Protein AF-A0A1F5UMR1-F1 (afdb_monomer)

Structure (mmCIF, N/CA/C/O backbone):
data_AF-A0A1F5UMR1-F1
#
_entry.id   AF-A0A1F5UMR1-F1
#
loop_
_atom_site.group_PDB
_atom_site.id
_atom_site.type_symbol
_atom_site.label_atom_id
_atom_site.label_alt_id
_atom_site.label_comp_id
_atom_site.label_asym_id
_atom_site.label_entity_id
_atom_site.label_seq_id
_atom_site.pdbx_PDB_ins_code
_atom_site.Cartn_x
_atom_site.Cartn_y
_atom_site.Cartn_z
_atom_site.occupancy
_atom_site.B_iso_or_equiv
_atom_site.auth_seq_id
_atom_site.auth_comp_id
_atom_site.auth_asym_id
_atom_site.auth_atom_id
_atom_site.pdbx_PDB_model_num
ATOM 1 N N . MET A 1 1 ? -3.290 -0.144 52.465 1.00 46.59 1 MET A N 1
ATOM 2 C CA . MET A 1 1 ? -2.715 -0.611 51.183 1.00 46.59 1 MET A CA 1
ATOM 3 C C . MET A 1 1 ? -3.340 0.193 50.054 1.00 46.59 1 MET A C 1
ATOM 5 O O . MET A 1 1 ? -4.502 -0.013 49.732 1.00 46.59 1 MET A O 1
ATOM 9 N N . THR A 1 2 ? -2.618 1.179 49.528 1.00 47.06 2 THR A N 1
ATOM 10 C CA . THR A 1 2 ? -3.169 2.208 48.633 1.00 47.06 2 THR A CA 1
ATOM 11 C C . THR A 1 2 ? -2.921 1.808 47.178 1.00 47.06 2 THR A C 1
ATOM 13 O O . THR A 1 2 ? -1.783 1.846 46.716 1.00 47.06 2 THR A O 1
ATOM 16 N N . LYS A 1 3 ? -3.965 1.401 46.443 1.00 60.72 3 LYS A N 1
ATO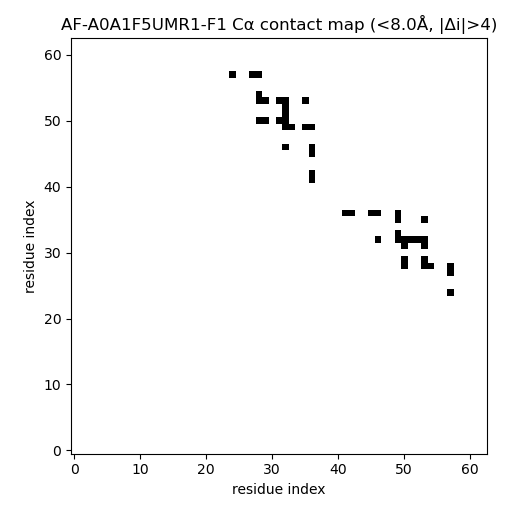M 17 C CA . LYS A 1 3 ? -3.862 1.145 44.997 1.00 60.72 3 LYS A CA 1
ATOM 18 C C . LYS A 1 3 ? -3.826 2.485 44.255 1.00 60.72 3 LYS A C 1
ATOM 20 O O . LYS A 1 3 ? -4.856 3.130 44.089 1.00 60.72 3 LYS A O 1
ATOM 25 N N . LYS A 1 4 ? -2.634 2.907 43.820 1.00 59.03 4 LYS A N 1
ATOM 26 C CA . LYS A 1 4 ? -2.465 3.981 42.830 1.00 59.03 4 LYS A CA 1
ATOM 27 C C . LYS A 1 4 ? -2.940 3.457 41.475 1.00 59.03 4 LYS A C 1
ATOM 29 O O . LYS A 1 4 ? -2.297 2.589 40.895 1.00 59.03 4 LYS A O 1
ATOM 34 N N . ILE A 1 5 ? -4.065 3.968 40.989 1.00 63.69 5 ILE A N 1
ATOM 35 C CA . ILE A 1 5 ? -4.572 3.675 39.647 1.00 63.69 5 ILE A CA 1
ATOM 36 C C . ILE A 1 5 ? -4.090 4.810 38.741 1.00 63.69 5 ILE A C 1
ATOM 38 O O . ILE A 1 5 ? -4.631 5.912 38.777 1.00 63.69 5 ILE A O 1
ATOM 42 N N . PHE A 1 6 ? -3.036 4.563 37.965 1.00 57.56 6 PHE A N 1
ATOM 43 C CA . PHE A 1 6 ? -2.610 5.470 36.902 1.00 57.56 6 PHE A CA 1
ATOM 44 C C . PHE A 1 6 ? -3.586 5.340 35.731 1.00 57.56 6 PHE A C 1
ATOM 46 O O . PHE A 1 6 ? -3.625 4.314 35.056 1.00 57.56 6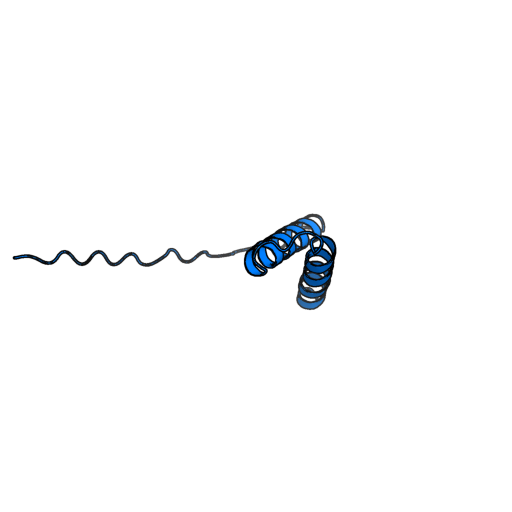 PHE A O 1
ATOM 53 N N . LYS A 1 7 ? -4.388 6.380 35.491 1.00 51.34 7 LYS A N 1
ATOM 54 C CA . LYS A 1 7 ? -5.208 6.500 34.285 1.00 51.34 7 LYS A CA 1
ATOM 55 C C . LYS A 1 7 ? -4.402 7.239 33.221 1.00 51.34 7 LYS A C 1
ATOM 57 O O . LYS A 1 7 ? -4.383 8.464 33.190 1.00 51.34 7 LYS A O 1
ATOM 62 N N . ALA A 1 8 ? -3.720 6.482 32.365 1.00 53.22 8 ALA A N 1
ATOM 63 C CA . ALA A 1 8 ? -3.149 7.001 31.130 1.00 53.22 8 ALA A CA 1
ATOM 64 C C . ALA A 1 8 ? -4.299 7.257 30.143 1.00 53.22 8 ALA A C 1
ATOM 66 O O . ALA A 1 8 ? -4.770 6.347 29.464 1.00 53.22 8 ALA A O 1
ATOM 67 N N . ALA A 1 9 ? -4.809 8.488 30.112 1.00 49.75 9 ALA A N 1
ATOM 68 C CA . ALA A 1 9 ? -5.654 8.930 29.014 1.00 49.75 9 ALA A CA 1
ATOM 69 C C . ALA A 1 9 ? -4.732 9.201 27.823 1.00 49.75 9 ALA A C 1
ATOM 71 O O . ALA A 1 9 ? -3.988 10.181 27.811 1.00 49.75 9 ALA A O 1
ATOM 72 N N . ALA A 1 10 ? -4.743 8.265 26.874 1.00 53.75 10 ALA A N 1
ATOM 73 C CA . ALA A 1 10 ? -4.065 8.374 25.596 1.00 53.75 10 ALA A CA 1
ATOM 74 C C . ALA A 1 10 ? -4.360 9.743 24.970 1.00 53.75 10 ALA A C 1
ATOM 76 O O . ALA A 1 10 ? -5.516 10.174 24.900 1.00 53.75 10 ALA A O 1
ATOM 77 N N . GLY A 1 11 ? -3.292 10.436 24.574 1.00 42.69 11 GLY A N 1
ATOM 78 C CA . GLY A 1 11 ? -3.368 11.740 23.940 1.00 42.69 11 GLY A CA 1
ATOM 79 C C . GLY A 1 11 ? -4.326 11.708 22.756 1.00 42.69 11 GLY A C 1
ATOM 80 O O . GLY A 1 11 ? -4.253 10.832 21.895 1.00 42.69 11 GLY A O 1
ATOM 81 N N . LYS A 1 12 ? -5.230 12.687 22.712 1.00 49.31 12 LYS A N 1
ATOM 82 C CA . LYS A 1 12 ? -5.950 13.023 21.489 1.00 49.31 12 LYS A CA 1
ATOM 83 C C . LYS A 1 12 ? -4.903 13.453 20.469 1.00 49.31 12 LYS A C 1
ATOM 85 O O . LYS A 1 12 ? -4.346 14.542 20.578 1.00 49.31 12 LYS A O 1
ATOM 90 N N . VAL A 1 13 ? -4.625 12.597 19.493 1.0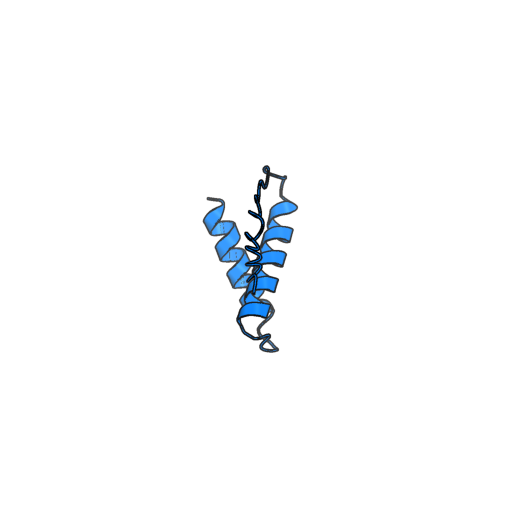0 48.72 13 VAL A N 1
ATOM 91 C CA . VAL A 1 13 ? -3.911 12.999 18.283 1.00 48.72 13 VAL A CA 1
ATOM 92 C C . VAL A 1 13 ? -4.885 13.870 17.493 1.00 48.72 13 VAL A C 1
ATOM 94 O O . VAL A 1 13 ? -5.664 13.383 16.677 1.00 48.72 13 VAL A O 1
ATOM 97 N N . GLU A 1 14 ? -4.909 15.167 17.800 1.00 45.81 14 GLU A N 1
ATOM 98 C CA . GLU A 1 14 ? -5.557 16.161 16.951 1.00 45.81 14 GLU A CA 1
ATOM 99 C C . GLU A 1 14 ? -4.789 16.218 15.627 1.00 45.81 14 GLU A C 1
ATOM 101 O O . GLU A 1 14 ? -3.820 16.960 15.480 1.00 45.81 14 GLU A O 1
ATOM 106 N N . LYS A 1 15 ? -5.215 15.429 14.637 1.00 51.06 15 LYS A N 1
ATOM 107 C CA . LYS A 1 15 ? -4.785 15.613 13.248 1.00 51.06 15 LYS A CA 1
ATOM 108 C C . LYS A 1 15 ? -5.484 16.849 12.678 1.00 51.06 15 LYS A C 1
ATOM 110 O O . LYS A 1 15 ? -6.434 16.739 11.911 1.00 51.06 15 LYS A O 1
ATOM 115 N N . LYS A 1 16 ? -5.034 18.044 13.064 1.00 50.06 16 LYS A N 1
ATOM 116 C CA . LYS A 1 16 ? -5.360 19.279 12.339 1.00 50.06 16 LYS A CA 1
ATOM 117 C C . LYS A 1 16 ? -4.439 19.365 11.125 1.00 50.06 16 LYS A C 1
ATOM 119 O O . LYS A 1 16 ? -3.413 20.031 11.172 1.00 50.06 16 LYS A O 1
ATOM 124 N N . SER A 1 17 ? -4.783 18.651 10.054 1.00 48.50 17 SER A N 1
ATOM 125 C CA . SER A 1 17 ? -4.112 18.834 8.764 1.00 48.50 17 SER A CA 1
ATOM 126 C C . SER A 1 17 ? -4.775 20.002 8.041 1.00 48.50 17 SER A C 1
ATOM 128 O O . SER A 1 17 ? -5.825 19.875 7.413 1.00 48.50 17 SER A O 1
ATOM 130 N N . THR A 1 18 ? -4.196 21.188 8.211 1.00 50.31 18 THR A N 1
ATOM 131 C CA . THR A 1 18 ? -4.478 22.358 7.382 1.00 50.31 18 THR A CA 1
ATOM 132 C C . THR A 1 18 ? -3.965 22.087 5.971 1.00 50.31 18 THR A C 1
ATOM 134 O O . THR A 1 18 ? -2.759 22.003 5.757 1.00 50.31 18 THR A O 1
ATOM 137 N N . LYS A 1 19 ? -4.907 21.933 5.036 1.00 59.22 19 LYS A N 1
ATOM 138 C CA . LYS A 1 19 ? -4.787 22.004 3.569 1.00 59.22 19 LYS A CA 1
ATOM 139 C C . LYS A 1 19 ? -3.410 22.501 3.083 1.00 59.22 19 LYS A C 1
ATOM 141 O O . LYS A 1 19 ? -3.156 23.703 3.106 1.00 59.22 19 LYS A O 1
ATOM 146 N N . ALA A 1 20 ? -2.548 21.585 2.627 1.00 50.1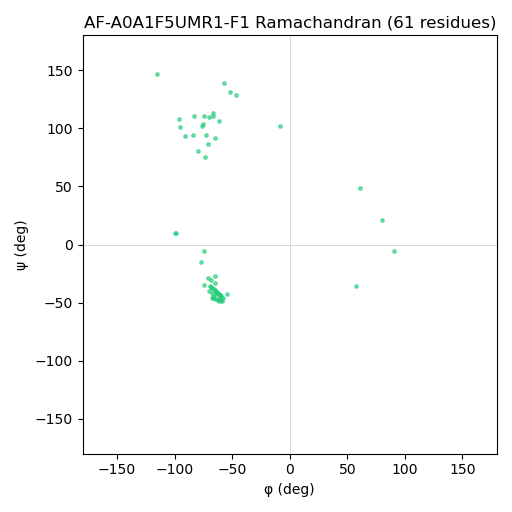2 20 ALA A N 1
ATOM 147 C CA . ALA A 1 20 ? -1.262 21.932 2.009 1.00 50.12 20 ALA A CA 1
ATOM 148 C C . ALA A 1 20 ? -1.226 21.509 0.523 1.00 50.12 20 ALA A C 1
ATOM 150 O O . ALA A 1 20 ? -1.875 20.530 0.150 1.00 50.12 20 ALA A O 1
ATOM 151 N N . PRO A 1 21 ? -0.531 22.270 -0.339 1.00 50.75 21 PRO A N 1
ATOM 152 C CA . PRO A 1 21 ? -0.739 22.278 -1.785 1.00 50.75 21 PRO A CA 1
ATOM 153 C C . PRO A 1 21 ? 0.001 21.135 -2.490 1.00 50.75 21 PRO A C 1
ATOM 155 O O . PRO A 1 21 ? 1.214 21.186 -2.585 1.00 50.75 21 PRO A O 1
ATOM 158 N N . VAL A 1 22 ? -0.731 20.150 -3.027 1.00 53.25 22 VAL A N 1
ATOM 159 C CA . VAL A 1 22 ? -0.335 19.109 -4.017 1.00 53.25 22 VAL A CA 1
ATOM 160 C C . VAL A 1 22 ? 0.852 18.183 -3.659 1.00 53.25 22 VAL A C 1
ATOM 162 O O . VAL A 1 22 ? 0.765 16.988 -3.919 1.00 53.25 22 VAL A O 1
ATOM 165 N N . THR A 1 23 ? 1.902 18.642 -2.976 1.00 54.97 23 THR A N 1
ATOM 166 C CA . THR A 1 23 ? 2.942 17.803 -2.350 1.00 54.97 23 THR A CA 1
ATOM 167 C C . THR A 1 23 ? 2.382 16.938 -1.218 1.00 54.97 23 THR A C 1
ATOM 169 O O . THR A 1 23 ? 2.866 15.835 -0.985 1.00 54.97 23 THR A O 1
ATOM 172 N N . ASN A 1 24 ? 1.302 17.398 -0.580 1.00 68.75 24 ASN A N 1
ATOM 173 C CA . ASN A 1 24 ? 0.633 16.712 0.525 1.00 68.75 24 ASN A CA 1
ATOM 174 C C . ASN A 1 24 ? -0.068 15.412 0.083 1.00 68.75 24 ASN A C 1
ATOM 176 O O . ASN A 1 24 ? -0.112 14.454 0.841 1.00 68.75 24 ASN A O 1
ATOM 180 N N . LEU A 1 25 ? -0.556 15.336 -1.164 1.00 82.06 25 LEU A N 1
ATOM 181 C CA . LEU A 1 25 ? -1.246 14.141 -1.673 1.00 82.06 25 LEU A CA 1
ATOM 182 C C . LEU A 1 25 ? -0.306 12.939 -1.764 1.00 82.06 25 LEU A C 1
ATOM 184 O O . LEU A 1 25 ? -0.648 11.854 -1.313 1.00 82.06 25 LEU A O 1
ATOM 188 N N . ASN A 1 26 ? 0.894 13.133 -2.312 1.00 86.25 26 ASN A N 1
ATOM 189 C CA . ASN A 1 26 ? 1.862 12.047 -2.441 1.00 86.25 26 ASN A CA 1
ATOM 190 C C . ASN A 1 26 ? 2.383 11.584 -1.068 1.00 86.25 26 ASN A C 1
ATOM 192 O O . ASN A 1 26 ? 2.570 10.392 -0.836 1.00 86.25 26 ASN A O 1
ATOM 196 N N . GLU A 1 27 ? 2.581 12.518 -0.134 1.00 86.94 27 GLU A N 1
ATOM 197 C CA . GLU A 1 27 ? 2.928 12.184 1.252 1.00 86.94 27 GLU A CA 1
ATOM 198 C C . GLU A 1 27 ? 1.795 11.432 1.958 1.00 86.94 27 GLU A C 1
ATOM 200 O O . GLU A 1 27 ? 2.056 10.463 2.673 1.00 86.94 27 GLU A O 1
ATOM 205 N N . GLU A 1 28 ? 0.541 11.815 1.718 1.00 89.06 28 GLU A N 1
ATOM 206 C CA . GLU A 1 28 ? -0.626 11.139 2.275 1.00 89.06 28 GLU A CA 1
ATOM 207 C C . GLU A 1 28 ? -0.782 9.722 1.711 1.00 89.06 28 GLU A C 1
ATOM 209 O O . GLU A 1 28 ? -0.962 8.787 2.491 1.00 89.06 28 GLU A O 1
ATOM 214 N N . ILE A 1 29 ? -0.615 9.539 0.396 1.00 90.88 29 ILE A N 1
ATOM 215 C CA . ILE A 1 29 ? -0.608 8.222 -0.262 1.00 90.88 29 ILE A CA 1
ATOM 216 C C . ILE A 1 29 ? 0.502 7.351 0.323 1.00 90.88 29 ILE A C 1
ATOM 218 O O . ILE A 1 29 ? 0.243 6.228 0.747 1.00 90.88 29 ILE A O 1
ATOM 222 N N . LYS A 1 30 ? 1.724 7.880 0.442 1.00 91.38 30 LYS A N 1
ATOM 223 C CA . LYS A 1 30 ? 2.855 7.148 1.021 1.00 91.38 30 LYS A CA 1
ATOM 224 C C . LYS A 1 30 ? 2.591 6.724 2.468 1.00 91.38 30 LYS A C 1
ATOM 226 O O . LYS A 1 30 ? 2.873 5.586 2.836 1.00 91.38 30 LYS A O 1
ATOM 231 N N . MET A 1 31 ? 2.043 7.620 3.289 1.00 90.88 31 MET A N 1
ATOM 232 C CA . MET A 1 31 ? 1.680 7.323 4.678 1.00 90.88 31 MET A CA 1
ATOM 233 C C . MET A 1 31 ? 0.590 6.249 4.769 1.00 90.88 31 MET A C 1
ATOM 235 O O . MET A 1 31 ? 0.669 5.366 5.624 1.00 90.88 31 MET A O 1
ATOM 239 N N . ARG A 1 32 ? -0.415 6.308 3.890 1.00 91.69 32 ARG A N 1
ATOM 240 C CA . ARG A 1 32 ? -1.507 5.328 3.821 1.00 91.69 32 ARG A CA 1
ATOM 241 C C . ARG A 1 32 ? -1.002 3.958 3.362 1.00 91.69 32 ARG A C 1
ATOM 243 O O . ARG A 1 32 ? -1.303 2.959 4.003 1.00 91.69 32 ARG A O 1
ATOM 250 N N . ALA A 1 33 ? -0.176 3.924 2.317 1.00 92.62 33 ALA A N 1
ATOM 251 C CA . ALA A 1 33 ? 0.414 2.704 1.774 1.00 92.62 33 ALA A CA 1
ATOM 252 C C . ALA A 1 33 ? 1.286 2.000 2.819 1.00 92.62 33 ALA A C 1
ATOM 254 O O . ALA A 1 33 ? 1.166 0.794 3.022 1.00 92.62 33 ALA A O 1
ATOM 255 N N . TYR A 1 34 ? 2.104 2.767 3.549 1.00 90.62 34 TYR A N 1
ATOM 256 C CA . TYR A 1 34 ? 2.903 2.244 4.655 1.00 90.62 34 TYR A CA 1
ATOM 257 C C . TYR A 1 34 ? 2.027 1.654 5.768 1.00 90.62 34 TYR A C 1
ATOM 259 O O . TYR A 1 34 ? 2.308 0.571 6.272 1.00 90.62 34 TYR A O 1
ATOM 267 N N . LEU A 1 35 ? 0.931 2.326 6.130 1.00 90.94 35 LEU A N 1
ATOM 268 C CA . LEU A 1 35 ? -0.003 1.813 7.132 1.00 90.94 35 LEU A CA 1
ATOM 269 C C . LEU A 1 35 ? -0.676 0.508 6.677 1.00 90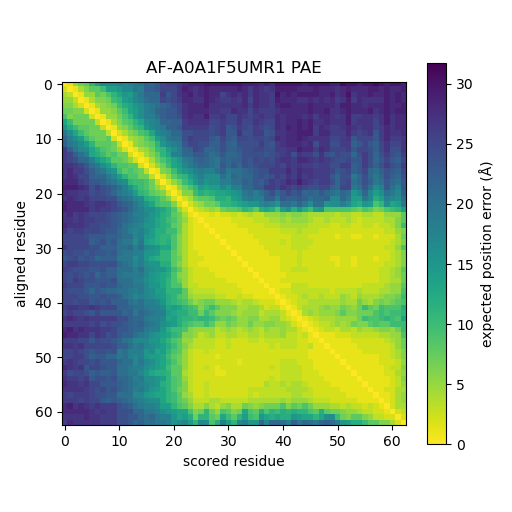.94 35 LEU A C 1
ATOM 271 O O . LEU A 1 35 ? -0.812 -0.417 7.476 1.00 90.94 35 LEU A O 1
ATOM 275 N N . ASN A 1 36 ? -1.063 0.416 5.404 1.00 90.06 36 ASN A N 1
ATOM 276 C CA . ASN A 1 36 ? -1.653 -0.793 4.828 1.00 90.06 36 ASN A CA 1
ATOM 277 C C . ASN A 1 36 ? -0.647 -1.954 4.800 1.00 90.06 36 ASN A C 1
ATOM 279 O O . ASN A 1 36 ? -1.014 -3.078 5.137 1.00 90.06 36 ASN A O 1
ATOM 283 N N . PHE A 1 37 ? 0.626 -1.675 4.510 1.00 90.50 37 PHE A N 1
ATOM 284 C CA . PHE A 1 37 ? 1.713 -2.652 4.590 1.00 90.50 37 PHE A CA 1
ATOM 285 C C . PHE A 1 37 ? 1.966 -3.155 6.023 1.00 90.50 37 PHE A C 1
ATOM 287 O O . PHE A 1 37 ? 2.120 -4.355 6.248 1.00 90.50 37 PHE A O 1
ATOM 294 N N . GLU A 1 38 ? 1.958 -2.268 7.022 1.00 90.62 38 GLU A N 1
ATOM 295 C CA . GLU A 1 38 ? 2.065 -2.677 8.431 1.00 90.62 38 GLU A CA 1
ATOM 296 C C . GLU A 1 38 ? 0.864 -3.534 8.864 1.00 90.62 38 GLU A C 1
ATOM 298 O O . GLU A 1 38 ? 1.034 -4.557 9.529 1.00 90.62 38 GLU A O 1
ATOM 303 N N . ASN A 1 39 ? -0.348 -3.153 8.449 1.00 89.12 39 ASN A N 1
ATOM 304 C CA . ASN A 1 39 ? -1.584 -3.857 8.794 1.00 89.12 39 ASN A CA 1
ATOM 305 C C . ASN A 1 39 ? -1.724 -5.216 8.098 1.00 89.12 39 ASN A C 1
ATOM 307 O O . ASN A 1 39 ? -2.357 -6.114 8.652 1.00 89.12 39 ASN A O 1
ATOM 311 N N . SER A 1 40 ? -1.140 -5.388 6.909 1.00 87.94 40 SER A N 1
ATOM 312 C CA . SER A 1 40 ? -1.154 -6.666 6.189 1.00 87.94 40 SER A CA 1
ATOM 313 C C . SER A 1 40 ? -0.209 -7.705 6.799 1.00 87.94 40 SER A C 1
ATOM 315 O O . SER A 1 40 ? -0.214 -8.860 6.379 1.00 87.94 40 SER A O 1
ATOM 317 N N . GLY A 1 41 ? 0.583 -7.320 7.807 1.00 89.94 41 GLY A N 1
ATOM 318 C CA . GLY A 1 41 ? 1.628 -8.165 8.373 1.00 89.94 41 GLY A CA 1
ATOM 319 C C . GLY A 1 41 ? 2.906 -8.165 7.539 1.00 89.94 41 GLY A C 1
ATOM 320 O O . GLY A 1 41 ? 3.709 -9.083 7.692 1.00 89.94 41 GLY A O 1
ATOM 321 N N . ARG A 1 42 ? 3.105 -7.138 6.695 1.00 84.25 42 ARG A N 1
ATOM 322 C CA . ARG A 1 42 ? 4.305 -6.939 5.869 1.00 84.25 42 ARG A CA 1
ATOM 323 C C . ARG A 1 42 ? 4.540 -8.078 4.880 1.00 84.25 42 ARG A C 1
ATOM 325 O O 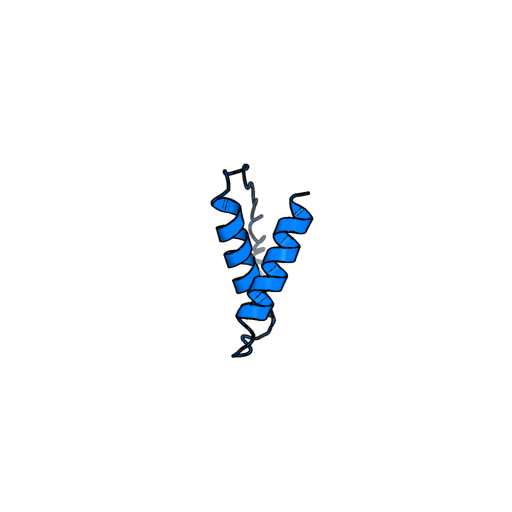. ARG A 1 42 ? 5.630 -8.637 4.804 1.00 84.25 42 ARG A O 1
ATOM 332 N N . VAL A 1 43 ? 3.490 -8.457 4.154 1.00 83.88 43 VAL A N 1
ATOM 333 C CA . VAL A 1 43 ? 3.594 -9.496 3.122 1.00 83.88 43 VAL A CA 1
ATOM 334 C C . VAL A 1 43 ? 4.474 -8.987 1.983 1.00 83.88 43 VAL A C 1
ATOM 336 O O . VAL A 1 43 ? 4.091 -8.067 1.259 1.00 83.88 43 VAL A O 1
ATOM 339 N N . ASP A 1 44 ? 5.641 -9.611 1.825 1.00 80.88 44 ASP A N 1
ATOM 340 C CA . ASP A 1 44 ? 6.581 -9.291 0.754 1.00 80.88 44 ASP A CA 1
ATOM 341 C C . ASP A 1 44 ? 5.924 -9.442 -0.628 1.00 80.88 44 ASP A C 1
ATOM 343 O O . ASP A 1 44 ? 5.188 -10.394 -0.897 1.00 80.88 44 ASP A O 1
ATOM 347 N N . GLY A 1 45 ? 6.214 -8.495 -1.524 1.00 85.88 45 GLY A N 1
ATOM 348 C CA . GLY A 1 45 ? 5.705 -8.484 -2.900 1.00 85.88 45 GLY A CA 1
ATOM 349 C C . GLY A 1 45 ? 4.378 -7.745 -3.101 1.00 85.88 45 GLY A C 1
ATOM 350 O O . GLY A 1 45 ? 3.978 -7.544 -4.247 1.00 85.88 45 GLY A O 1
ATOM 351 N N . ASN A 1 46 ? 3.731 -7.273 -2.029 1.00 89.62 46 ASN A N 1
ATOM 352 C CA . ASN A 1 46 ? 2.474 -6.516 -2.105 1.00 89.62 46 ASN A CA 1
ATOM 353 C C . ASN A 1 46 ? 2.646 -4.992 -2.003 1.00 89.62 46 ASN A C 1
ATOM 355 O O . ASN A 1 46 ? 1.655 -4.265 -1.931 1.00 89.62 46 ASN A O 1
ATOM 359 N N . ASP A 1 47 ? 3.877 -4.483 -2.055 1.00 87.25 47 ASP A N 1
ATOM 360 C CA . ASP A 1 47 ? 4.173 -3.050 -1.917 1.00 87.25 47 ASP A CA 1
ATOM 361 C C . ASP A 1 47 ? 3.381 -2.188 -2.913 1.00 87.25 47 ASP A C 1
ATOM 363 O O . ASP A 1 47 ? 2.811 -1.157 -2.552 1.00 87.25 47 ASP A O 1
ATOM 367 N N . LEU A 1 48 ? 3.290 -2.642 -4.169 1.00 90.38 48 LEU A N 1
ATOM 368 C CA . LEU A 1 48 ? 2.527 -1.957 -5.215 1.00 90.38 48 LEU A CA 1
ATOM 369 C C . LEU A 1 48 ? 1.018 -2.010 -4.962 1.00 90.38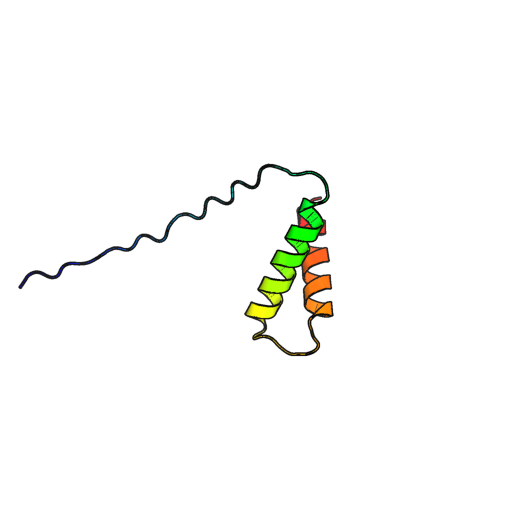 48 LEU A C 1
ATOM 371 O O . LEU A 1 48 ? 0.326 -1.034 -5.233 1.00 90.38 48 LEU A O 1
ATOM 375 N N . VAL A 1 49 ? 0.505 -3.121 -4.427 1.00 93.06 49 VAL A N 1
ATOM 376 C CA . VAL A 1 49 ? -0.923 -3.268 -4.106 1.00 93.06 49 VAL A CA 1
ATOM 377 C C . VAL A 1 49 ? -1.317 -2.242 -3.048 1.00 93.06 49 VAL A C 1
ATOM 379 O O . VAL A 1 49 ? -2.262 -1.484 -3.249 1.00 93.06 49 VAL A O 1
ATOM 382 N N . HIS A 1 50 ? -0.527 -2.136 -1.979 1.00 92.69 50 HIS A N 1
ATOM 383 C CA . HIS A 1 50 ? -0.767 -1.166 -0.914 1.00 92.69 50 HIS A CA 1
ATOM 384 C C . HIS A 1 50 ? -0.627 0.284 -1.386 1.00 92.69 50 HIS A C 1
ATOM 386 O O . HIS A 1 50 ? -1.356 1.155 -0.908 1.00 92.69 50 HIS A O 1
ATOM 392 N N . TRP A 1 51 ? 0.269 0.549 -2.343 1.00 92.56 51 TRP A N 1
ATOM 393 C CA . TRP A 1 51 ? 0.380 1.860 -2.982 1.00 92.56 51 TRP A CA 1
ATOM 394 C C . TRP A 1 51 ? -0.876 2.228 -3.781 1.00 92.56 51 TRP A C 1
ATOM 396 O O . TRP A 1 51 ? -1.400 3.330 -3.626 1.00 92.56 51 TRP A O 1
ATOM 406 N N . TYR A 1 52 ? -1.393 1.309 -4.599 1.00 93.38 52 TYR A N 1
ATOM 407 C CA . TYR A 1 52 ? -2.601 1.559 -5.390 1.00 93.38 52 TYR A CA 1
ATOM 408 C C . TYR A 1 52 ? -3.854 1.710 -4.521 1.00 93.38 52 TYR A C 1
ATOM 410 O O . TYR A 1 52 ? -4.659 2.608 -4.759 1.00 93.38 52 TYR A O 1
ATOM 418 N N . GLU A 1 53 ? -4.015 0.881 -3.487 1.00 92.25 53 GLU A N 1
ATOM 419 C CA . GLU A 1 53 ? -5.114 1.016 -2.520 1.00 92.25 53 GLU A CA 1
ATOM 420 C C . GLU A 1 53 ? -5.095 2.395 -1.844 1.00 92.25 53 GLU A C 1
ATOM 422 O O . GLU A 1 53 ? -6.115 3.084 -1.779 1.00 92.25 53 GLU A O 1
ATOM 427 N N . ALA A 1 54 ? -3.910 2.832 -1.409 1.00 92.38 54 ALA A N 1
ATOM 428 C CA . ALA A 1 54 ? -3.694 4.142 -0.812 1.00 92.38 54 ALA A CA 1
ATOM 429 C C . ALA A 1 54 ? -4.038 5.299 -1.759 1.00 92.38 54 ALA A C 1
ATOM 431 O O . ALA A 1 54 ? -4.676 6.269 -1.346 1.00 92.38 54 ALA A O 1
ATOM 432 N N . GLU A 1 55 ? -3.630 5.202 -3.023 1.00 92.62 55 GLU A N 1
ATOM 433 C CA . GLU A 1 55 ? -3.928 6.200 -4.047 1.00 92.62 55 GLU A CA 1
ATOM 434 C C . GLU A 1 55 ? -5.439 6.345 -4.269 1.00 92.62 55 GLU A C 1
ATOM 436 O O . GLU A 1 55 ? -5.960 7.463 -4.256 1.00 92.62 55 GLU A O 1
ATOM 441 N N . ILE A 1 56 ? -6.164 5.226 -4.380 1.00 92.06 56 ILE A N 1
ATOM 442 C CA . ILE A 1 56 ? -7.624 5.228 -4.537 1.00 92.06 56 ILE A CA 1
ATOM 443 C C . ILE A 1 56 ? -8.298 5.873 -3.323 1.00 92.06 56 ILE A C 1
ATOM 445 O O . ILE A 1 56 ? -9.147 6.745 -3.499 1.00 92.06 56 ILE A O 1
ATOM 449 N N . GLU A 1 57 ? -7.926 5.485 -2.101 1.00 87.62 57 GLU A N 1
ATOM 450 C CA . GLU A 1 57 ? -8.515 6.041 -0.877 1.00 87.62 57 GLU A CA 1
ATOM 451 C C . GLU A 1 57 ? -8.324 7.556 -0.767 1.00 87.62 57 GLU A C 1
ATOM 453 O O . GLU A 1 57 ? -9.265 8.293 -0.456 1.00 87.62 57 GLU A O 1
ATOM 458 N N . VAL A 1 58 ? -7.098 8.023 -1.005 1.00 87.69 58 VAL A N 1
ATOM 459 C CA . VAL A 1 58 ? -6.732 9.431 -0.842 1.00 87.69 58 VAL A CA 1
ATOM 460 C C . VAL A 1 58 ? -7.382 10.293 -1.925 1.00 87.69 58 VAL A C 1
ATOM 462 O O . VAL A 1 58 ? -7.870 11.386 -1.632 1.00 87.69 58 VAL A O 1
ATOM 465 N N . LEU A 1 59 ? -7.447 9.813 -3.168 1.00 84.69 59 LEU A N 1
ATOM 466 C CA . LEU A 1 59 ? -8.100 10.540 -4.259 1.00 84.69 59 LEU A CA 1
ATOM 467 C C . LEU A 1 59 ? -9.632 10.501 -4.154 1.00 84.69 59 LEU A C 1
ATOM 469 O O . LEU A 1 59 ? -10.284 11.493 -4.475 1.00 84.69 59 LEU A O 1
ATOM 473 N N . ALA A 1 60 ? -10.216 9.396 -3.678 1.00 84.00 60 ALA A N 1
ATOM 474 C CA . ALA A 1 60 ? -11.657 9.290 -3.457 1.00 84.00 60 ALA A CA 1
ATOM 475 C C . ALA A 1 60 ? -12.137 10.172 -2.292 1.00 84.00 60 ALA A C 1
ATOM 477 O O . ALA A 1 60 ? -13.226 10.732 -2.371 1.00 84.00 60 ALA A O 1
ATOM 478 N N . GLY A 1 61 ? -11.331 10.324 -1.236 1.00 72.00 61 GLY A N 1
ATOM 479 C CA . GLY A 1 61 ? -11.653 11.172 -0.083 1.00 72.00 61 GLY A CA 1
ATOM 480 C C . GLY A 1 61 ? -11.468 12.679 -0.309 1.00 72.00 61 GLY A C 1
ATOM 481 O O . GLY A 1 61 ? -11.968 13.470 0.48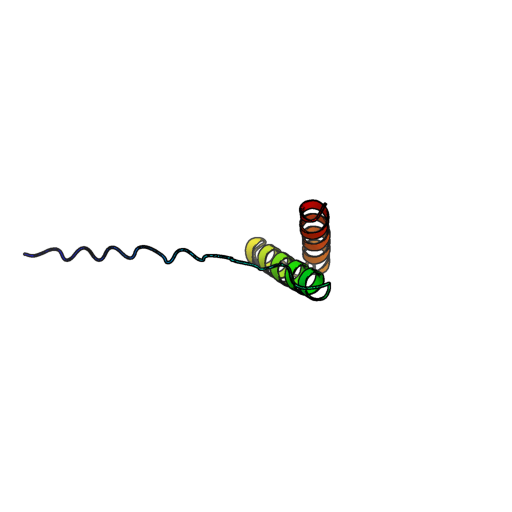6 1.00 72.00 61 GLY A O 1
ATOM 482 N N . ASN A 1 62 ? -10.764 13.079 -1.373 1.00 59.81 62 ASN A N 1
ATOM 483 C CA . ASN A 1 62 ? -10.509 14.481 -1.731 1.00 59.81 62 ASN A CA 1
ATOM 484 C C . ASN A 1 62 ? -11.448 15.025 -2.835 1.00 59.81 62 ASN A C 1
ATOM 486 O O . ASN A 1 62 ? -11.201 16.114 -3.359 1.00 59.81 62 ASN A O 1
ATOM 490 N N . LYS A 1 63 ? -12.500 14.278 -3.196 1.00 51.41 63 LYS A N 1
ATOM 491 C CA . LYS A 1 63 ? -13.572 14.693 -4.120 1.00 51.41 63 LYS A CA 1
ATOM 492 C C . LYS A 1 63 ? -14.747 15.319 -3.378 1.00 51.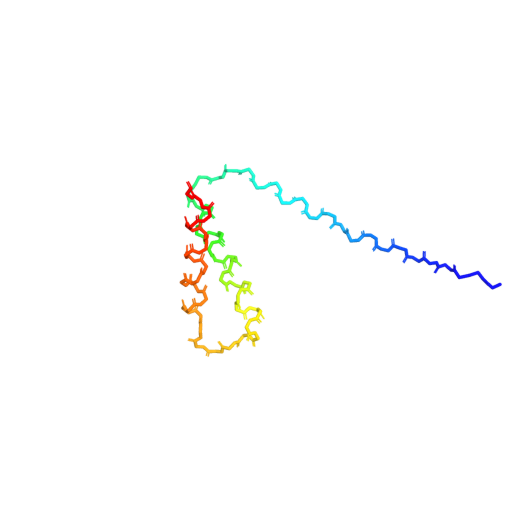41 63 LYS A C 1
ATOM 494 O O . LYS A 1 63 ? -15.316 16.280 -3.940 1.00 51.41 63 LYS A O 1
#

Mean predicted aligned error: 13.43 Å

Secondary structure (DSSP, 8-state):
---------------------SHHHHHHHHHHHHHHHHHTT--TT-HHHHHHHHHHHHHHHT-

Foldseek 3Di:
DDDDDDDPPDDDPPPPPDDDPPVVLQVQLVVQLVVVCVVVVNPPPCSVVSSVVSNCVSVVVVD

Solvent-accessible surface area (backbone atoms only — not comparable to full-atom values): 4050 Å² total; per-residue (Å²): 137,86,84,83,78,84,79,82,76,76,77,82,79,77,81,79,77,74,91,59,84,74,66,46,56,59,52,50,23,52,55,42,15,52,50,46,36,60,72,66,69,58,59,85,90,40,66,64,58,28,40,51,54,18,44,51,54,54,57,64,74,70,111

Radius of gyration: 17.68 Å; Cα contacts (8 Å, |Δi|>4): 24; chains: 1; bounding box: 20×32×57 Å

pLDDT: mean 73.94, std 18.27, range [42.69, 93.38]

Nearest PDB structures (foldseek):
  3n6g-assembly1_B  TM=4.428E-01  e=8.915E+00  Bos taurus

Sequence (63 aa):
MTKKIFKAAAGKVEKKSTKAPVTNLNEEIKMRAYLNFENSGRVDGNDLVHWYEAEIEVLAGNK